Protein AF-A0A6C0J1T2-F1 (afdb_monomer)

Nearest PDB structures (foldseek):
  8s51-assembly1_M  TM=5.539E-01  e=4.031E+00  Homo sapiens
  2f6m-assembly2_D  TM=2.139E-01  e=5.775E+00  Saccharomyces cerevisiae

Secondary structure (DSSP, 8-state):
-------GGGS--SSSTT------------GGGT-------S--HHHHHHS-HHHHHHHHHHHHHHHHHHHSSS-S--HHHHHHHHHHGGGSTTGGGS-HHHHHHHHHTEETTEE-HHHHHHIIIIIHHHHT-TT--HHHHHHHHHHHHHH--

Organism: NCBI:txid1070528

Radius of gyration: 16.47 Å; Cα contacts (8 Å, |Δi|>4): 104; chains: 1; bounding box: 46×38×33 Å

InterPro domains:
  IPR043907 Protein of unknown function DUF5770 [PF19074] (24-150)

pLDDT: mean 75.26, std 20.35, range [35.78, 95.75]

Solvent-accessible surface area (backbone atoms only — not comparable to full-atom values): 9577 Å² total; per-residue (Å²): 140,82,86,78,76,76,68,68,79,76,61,75,84,78,82,68,83,88,70,75,65,87,73,78,78,72,81,77,73,73,69,83,80,69,74,88,66,92,69,91,56,101,64,52,74,67,56,67,68,72,44,53,56,59,58,46,39,46,52,48,41,54,52,52,50,56,50,50,36,68,74,38,99,54,72,82,69,56,71,65,56,52,50,50,55,54,55,57,44,74,79,40,84,71,48,54,77,51,62,55,65,36,50,52,47,4,52,59,19,41,53,95,72,34,84,30,70,67,46,43,48,44,43,63,72,50,52,35,61,75,68,69,52,85,85,65,50,73,69,45,32,52,54,31,23,52,53,42,35,66,70,69,109

Foldseek 3Di:
DDPPPPPPVVPCPDDPPPDPDPDPDDQDPPPPVPQPDPPPDPDDPVNLVVDDLLRNLLVVLVSVLVVLCVLDPHRLDDPVRSVVLSVVCVVDPPSSRDDSVLLVLLCQQDDPLAGHPVSLCCCVPPRCVSSVPPPQDSVSSPVSVVVSSVVVD

Structure (mmCIF, N/CA/C/O backbone):
data_AF-A0A6C0J1T2-F1
#
_entry.id   AF-A0A6C0J1T2-F1
#
loop_
_atom_site.group_PDB
_atom_site.id
_atom_site.type_symbol
_atom_site.label_atom_id
_atom_site.label_alt_id
_atom_site.label_comp_id
_atom_site.label_asym_id
_atom_site.label_entity_id
_atom_site.label_seq_id
_atom_site.pdbx_PDB_ins_code
_atom_site.Cartn_x
_atom_site.Cartn_y
_atom_site.Cartn_z
_atom_site.occupancy
_atom_site.B_iso_or_equiv
_atom_site.auth_seq_id
_atom_site.auth_comp_id
_atom_site.auth_asym_id
_atom_site.auth_atom_id
_atom_site.pdbx_PDB_model_num
ATOM 1 N N . MET A 1 1 ? -20.059 24.132 12.791 1.00 47.06 1 MET A N 1
ATOM 2 C CA . MET A 1 1 ? -20.742 22.832 12.873 1.00 47.06 1 MET A CA 1
ATOM 3 C C . MET A 1 1 ? -21.491 22.681 11.576 1.00 47.06 1 MET A C 1
ATOM 5 O O . MET A 1 1 ? -22.442 23.422 11.367 1.00 47.06 1 MET A O 1
ATOM 9 N N . ASP A 1 2 ? -20.967 21.837 10.701 1.00 44.00 2 ASP A N 1
ATOM 10 C CA . ASP A 1 2 ? -21.680 21.320 9.538 1.00 44.00 2 ASP A CA 1
ATOM 11 C C . ASP A 1 2 ? -21.195 19.875 9.380 1.00 44.00 2 ASP A C 1
ATOM 13 O O . ASP A 1 2 ? -20.273 19.574 8.623 1.00 44.00 2 ASP A O 1
ATOM 17 N N . ASP A 1 3 ? -21.705 19.024 10.274 1.00 49.16 3 ASP A N 1
ATOM 18 C CA . ASP A 1 3 ? -21.540 17.577 10.198 1.00 49.16 3 ASP A CA 1
ATOM 19 C C . ASP A 1 3 ? -22.458 17.103 9.074 1.00 49.16 3 ASP A C 1
ATOM 21 O O . ASP A 1 3 ? -23.642 16.830 9.268 1.00 49.16 3 ASP A O 1
ATOM 25 N N . SER A 1 4 ? -21.910 17.080 7.860 1.00 50.28 4 SER A N 1
ATOM 26 C CA . SER A 1 4 ? -22.501 16.310 6.776 1.00 50.28 4 SER A CA 1
ATOM 27 C C . SER A 1 4 ? -22.257 14.836 7.085 1.00 50.28 4 SER A C 1
ATOM 29 O O . SER A 1 4 ? -21.215 14.259 6.766 1.00 50.28 4 SER A O 1
ATOM 31 N N . ASP A 1 5 ? -23.229 14.246 7.775 1.00 47.81 5 ASP A N 1
ATOM 32 C CA . ASP A 1 5 ? -23.381 12.806 7.915 1.00 47.81 5 ASP A CA 1
ATOM 33 C C . ASP A 1 5 ? -23.562 12.211 6.514 1.00 47.81 5 ASP A C 1
ATOM 35 O O . ASP A 1 5 ? -24.653 12.165 5.952 1.00 47.81 5 ASP A O 1
ATOM 39 N N . ILE A 1 6 ? -22.444 11.817 5.905 1.00 52.91 6 ILE A N 1
ATOM 40 C CA . ILE A 1 6 ? -22.438 10.997 4.698 1.00 52.91 6 ILE A CA 1
ATOM 41 C C . ILE A 1 6 ? -23.002 9.633 5.109 1.00 52.91 6 ILE A C 1
ATOM 43 O O . ILE A 1 6 ? -22.305 8.826 5.737 1.00 52.91 6 ILE A O 1
ATOM 47 N N . ASP A 1 7 ? -24.277 9.415 4.783 1.00 44.03 7 ASP A N 1
ATOM 48 C CA . ASP A 1 7 ? -24.999 8.166 5.002 1.00 44.03 7 ASP A CA 1
ATOM 49 C C . ASP A 1 7 ? -24.268 7.017 4.298 1.00 44.03 7 ASP A C 1
ATOM 51 O O . ASP A 1 7 ? -24.218 6.890 3.076 1.00 44.03 7 ASP A O 1
ATOM 55 N N . PHE A 1 8 ? -23.649 6.171 5.115 1.00 43.66 8 PHE A N 1
ATOM 56 C CA . PHE A 1 8 ? -22.891 4.997 4.686 1.00 43.66 8 PHE A CA 1
ATOM 57 C C . PHE A 1 8 ? -23.796 3.881 4.142 1.00 43.66 8 PHE A C 1
ATOM 59 O O . PHE A 1 8 ? -23.307 2.970 3.480 1.00 43.66 8 PHE A O 1
ATOM 66 N N . ASP A 1 9 ? -25.100 3.974 4.401 1.00 46.19 9 ASP A N 1
ATOM 67 C CA . ASP A 1 9 ? -26.099 2.992 3.982 1.00 46.19 9 ASP A CA 1
ATOM 68 C C . ASP A 1 9 ? -26.480 3.114 2.495 1.00 46.19 9 ASP A C 1
ATOM 70 O O . ASP A 1 9 ? -27.069 2.186 1.946 1.00 46.19 9 ASP A O 1
ATOM 74 N N . ASP A 1 10 ? -26.079 4.194 1.812 1.00 46.34 10 ASP A N 1
ATOM 75 C CA . ASP A 1 10 ? -26.260 4.339 0.358 1.00 46.34 10 ASP A CA 1
ATOM 76 C C . ASP A 1 10 ? -25.186 3.604 -0.466 1.00 46.34 10 ASP A C 1
ATOM 78 O O . ASP A 1 10 ? -25.331 3.425 -1.679 1.00 46.34 10 ASP A O 1
ATOM 82 N N . TYR A 1 11 ? -24.117 3.112 0.172 1.00 48.19 11 TYR A N 1
ATOM 83 C CA . TYR A 1 11 ? -23.227 2.138 -0.457 1.00 48.19 11 TYR A CA 1
ATOM 84 C C . TYR A 1 11 ? -23.808 0.738 -0.249 1.00 48.19 11 TYR A C 1
ATOM 86 O O . TYR A 1 11 ? -23.432 0.034 0.688 1.00 48.19 11 TYR A O 1
ATOM 94 N N . ASP A 1 12 ? -24.716 0.322 -1.140 1.00 44.88 12 ASP A N 1
ATOM 95 C CA . ASP A 1 12 ? -25.232 -1.051 -1.194 1.00 44.88 12 ASP A CA 1
ATOM 96 C C . ASP A 1 12 ? -24.076 -2.043 -1.410 1.00 44.88 12 ASP A C 1
ATOM 98 O O . ASP A 1 12 ? -23.647 -2.353 -2.521 1.00 44.88 12 ASP A O 1
ATOM 102 N N . PHE A 1 13 ? -23.542 -2.531 -0.295 1.00 48.16 13 PHE A N 1
ATOM 103 C CA . PHE A 1 13 ? -22.444 -3.487 -0.235 1.00 48.16 13 PHE A CA 1
ATOM 104 C C . PHE A 1 13 ? -22.922 -4.927 -0.489 1.00 48.16 13 PHE A C 1
ATOM 106 O O . PHE A 1 13 ? -22.110 -5.855 -0.451 1.00 48.16 13 PHE A O 1
ATOM 113 N N . SER A 1 14 ? -24.232 -5.140 -0.686 1.00 43.25 14 SER A N 1
ATOM 114 C CA . SER A 1 14 ? -24.868 -6.450 -0.520 1.00 43.25 14 SER A CA 1
ATOM 115 C C . SER A 1 14 ? -25.379 -7.107 -1.803 1.00 43.25 14 SER A C 1
ATOM 117 O O . SER A 1 14 ? -25.603 -8.318 -1.788 1.00 43.25 14 SER A O 1
ATOM 119 N N . SER A 1 15 ? -25.526 -6.386 -2.918 1.00 39.41 15 SER A N 1
ATOM 120 C CA . SER A 1 15 ? -26.248 -6.935 -4.077 1.00 39.41 15 SER A CA 1
ATOM 121 C C . SER A 1 15 ? -25.399 -7.482 -5.234 1.00 39.41 15 SER A C 1
ATOM 123 O O . SER A 1 15 ? -25.951 -8.208 -6.059 1.00 39.41 15 SER A O 1
ATOM 125 N N . ASP A 1 16 ? -24.074 -7.269 -5.279 1.00 40.78 16 ASP A N 1
ATOM 126 C CA . ASP A 1 16 ? -23.285 -7.586 -6.495 1.00 40.78 16 ASP A CA 1
ATOM 127 C C . ASP A 1 16 ? -22.094 -8.555 -6.313 1.00 40.78 16 ASP A C 1
ATOM 129 O O . ASP A 1 16 ? -21.231 -8.702 -7.177 1.00 40.78 16 ASP A O 1
ATOM 133 N N . VAL A 1 17 ? -22.035 -9.289 -5.195 1.00 43.62 17 VAL A N 1
ATOM 134 C CA . VAL A 1 17 ? -20.914 -10.218 -4.910 1.00 43.62 17 VAL A CA 1
ATOM 135 C C . VAL A 1 17 ? -21.038 -11.557 -5.658 1.00 43.62 17 VAL A C 1
ATOM 137 O O . VAL A 1 17 ? -20.077 -12.311 -5.762 1.00 43.62 17 VAL A O 1
ATOM 140 N N . SER A 1 18 ? -22.203 -11.874 -6.230 1.00 38.91 18 SER A N 1
ATOM 141 C CA . SER A 1 18 ? -22.445 -13.190 -6.850 1.00 38.91 18 SER A CA 1
ATOM 142 C C . SER A 1 18 ? -22.196 -13.256 -8.364 1.00 38.91 18 SER A C 1
ATOM 144 O O . SER A 1 18 ? -22.481 -14.292 -8.965 1.00 38.91 18 SER A O 1
ATOM 146 N N . LYS A 1 19 ? -21.689 -12.191 -9.007 1.00 39.25 19 LYS A N 1
ATOM 147 C CA . LYS A 1 19 ? -21.513 -12.156 -10.476 1.00 39.25 19 LYS A CA 1
ATOM 148 C C . LYS A 1 19 ? -20.252 -11.465 -11.005 1.00 39.25 19 LYS A C 1
ATOM 150 O O . LYS A 1 19 ? -20.172 -11.216 -12.204 1.00 39.25 19 LYS A O 1
ATOM 155 N N . MET A 1 20 ? -19.233 -11.214 -10.186 1.00 38.59 20 MET A N 1
ATOM 156 C CA . MET A 1 20 ? -17.941 -10.772 -10.723 1.00 38.59 20 MET A CA 1
ATOM 157 C C . MET A 1 20 ? -17.133 -11.982 -11.209 1.00 38.59 20 MET A C 1
ATOM 159 O O . MET A 1 20 ? -16.216 -12.449 -10.540 1.00 38.59 20 MET A O 1
ATOM 163 N N . SER A 1 21 ? -17.493 -12.508 -12.384 1.00 41.16 21 SER A N 1
ATOM 164 C CA . SER A 1 21 ? -16.520 -13.208 -13.230 1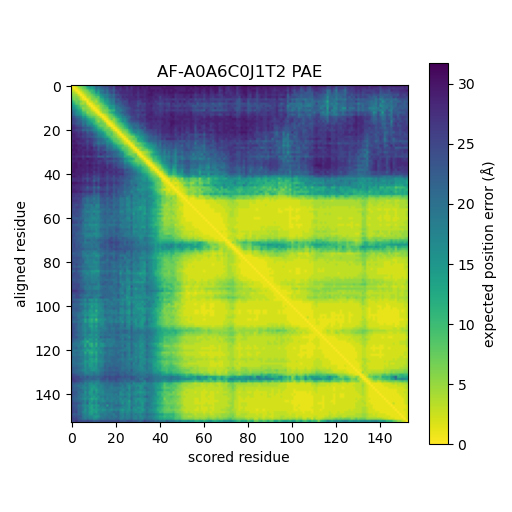.00 41.16 21 SER A CA 1
ATOM 165 C C . SER A 1 21 ? -15.327 -12.279 -13.435 1.00 41.16 21 SER A C 1
ATOM 167 O O . SER A 1 21 ? -15.566 -11.094 -13.674 1.00 41.16 21 SER A O 1
ATOM 169 N N . GLU A 1 22 ? -14.100 -12.800 -13.334 1.00 45.12 22 GLU A N 1
ATOM 170 C CA . GLU A 1 22 ? -12.840 -12.096 -13.617 1.00 45.12 22 GLU A CA 1
ATOM 171 C C . GLU A 1 22 ? -13.023 -11.088 -14.759 1.00 45.12 22 GLU A C 1
ATOM 173 O O . GLU A 1 22 ? -13.045 -11.449 -15.934 1.00 45.12 22 GLU A O 1
ATOM 178 N N . GLN A 1 23 ? -13.235 -9.815 -14.415 1.00 42.22 23 GLN A N 1
ATOM 179 C CA . GLN A 1 23 ? -13.250 -8.758 -15.411 1.00 42.22 23 GLN A CA 1
ATOM 180 C C . GLN A 1 23 ? -11.818 -8.652 -15.915 1.00 42.22 23 GLN A C 1
ATOM 182 O O . GLN A 1 23 ? -10.911 -8.311 -15.153 1.00 42.22 23 GLN A O 1
ATOM 187 N N . GLU A 1 24 ? -11.630 -9.000 -17.187 1.00 41.12 24 GLU A N 1
ATOM 188 C CA . GLU A 1 24 ? -10.394 -8.799 -17.932 1.00 41.12 24 GLU A CA 1
ATOM 189 C C . GLU A 1 24 ? -9.834 -7.411 -17.616 1.00 41.12 24 GLU A C 1
ATOM 191 O O . GLU A 1 24 ? -10.477 -6.386 -17.855 1.00 41.12 24 GLU A O 1
ATOM 196 N N . TYR A 1 25 ? -8.634 -7.394 -17.034 1.00 46.12 25 TYR A N 1
AT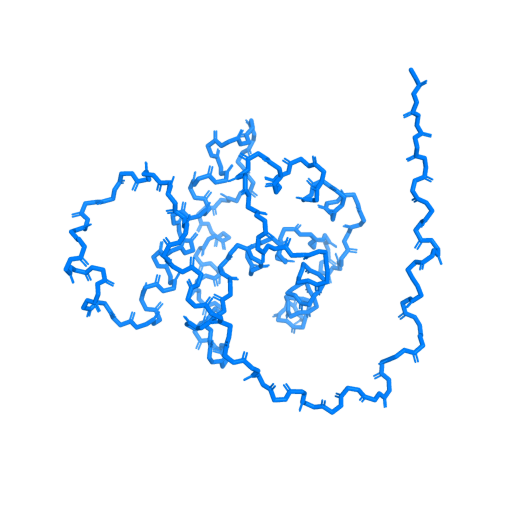OM 197 C CA . TYR A 1 25 ? -7.915 -6.176 -16.704 1.00 46.12 25 TYR A CA 1
ATOM 198 C C . TYR A 1 25 ? -7.722 -5.342 -17.974 1.00 46.12 25 TYR A C 1
ATOM 200 O O . TYR A 1 25 ? -6.834 -5.620 -18.782 1.00 46.12 25 TYR A O 1
ATOM 208 N N . MET A 1 26 ? -8.523 -4.289 -18.149 1.00 40.59 26 MET A N 1
ATOM 209 C CA . MET A 1 26 ? -8.166 -3.237 -19.092 1.00 40.59 26 MET A CA 1
ATOM 210 C C . MET A 1 26 ? -6.857 -2.617 -18.605 1.00 40.59 26 MET A C 1
ATOM 212 O O . MET A 1 26 ? -6.722 -2.292 -17.427 1.00 40.59 26 MET A O 1
ATOM 216 N N . ALA A 1 27 ? -5.875 -2.509 -19.500 1.00 45.75 27 ALA A N 1
ATOM 217 C CA . ALA A 1 27 ? -4.569 -1.950 -19.183 1.00 45.75 27 ALA A CA 1
ATOM 218 C C . ALA A 1 27 ? -4.737 -0.530 -18.618 1.00 45.75 27 ALA A C 1
ATOM 220 O O . ALA A 1 27 ? -5.062 0.403 -19.356 1.00 45.75 27 ALA A O 1
ATOM 221 N N . GLU A 1 28 ? -4.547 -0.381 -17.306 1.00 44.53 28 GLU A N 1
ATOM 222 C CA . GLU A 1 28 ? -4.573 0.914 -16.635 1.00 44.53 28 GLU A CA 1
ATOM 223 C C . GLU A 1 28 ? -3.476 1.790 -17.267 1.00 44.53 28 GLU A C 1
ATOM 225 O O . GLU A 1 28 ? -2.293 1.441 -17.293 1.00 44.53 28 GLU A O 1
ATOM 230 N N . VAL A 1 29 ? -3.899 2.899 -17.878 1.00 43.47 29 VAL A N 1
ATOM 231 C CA . VAL A 1 29 ? -3.036 3.866 -18.566 1.00 43.47 29 VAL A CA 1
ATOM 232 C C . VAL A 1 29 ? -1.909 4.290 -17.623 1.00 43.47 29 VAL A C 1
ATOM 234 O O . VAL A 1 29 ? -2.187 4.669 -16.491 1.00 43.47 29 VAL A O 1
ATOM 237 N N . ASN A 1 30 ? -0.657 4.231 -18.101 1.00 43.78 30 ASN A N 1
ATOM 238 C CA . ASN A 1 30 ? 0.588 4.541 -17.378 1.00 43.78 30 ASN A CA 1
ATOM 239 C C . ASN A 1 30 ? 0.438 5.643 -16.305 1.00 43.78 30 ASN A C 1
ATOM 241 O O . ASN A 1 30 ? 0.663 6.828 -16.557 1.00 43.78 30 ASN A O 1
ATOM 245 N N . VAL A 1 31 ? 0.149 5.223 -15.070 1.00 39.62 31 VAL A N 1
ATOM 246 C CA . VAL A 1 31 ? 0.071 6.075 -13.867 1.00 39.62 31 VAL A CA 1
ATOM 247 C C . VAL A 1 31 ? 1.425 6.752 -13.580 1.00 39.62 31 VAL A C 1
ATOM 249 O O . VAL A 1 31 ? 1.505 7.804 -12.950 1.00 39.62 31 VAL A O 1
ATOM 252 N N . PHE A 1 32 ? 2.507 6.197 -14.129 1.00 43.12 32 PHE A N 1
ATOM 253 C CA . PHE A 1 32 ? 3.887 6.617 -13.898 1.00 43.12 32 PHE A CA 1
ATOM 254 C C . PHE A 1 32 ? 4.304 7.936 -14.569 1.00 43.12 32 PHE A C 1
ATOM 256 O O . PHE A 1 32 ? 5.366 8.453 -14.230 1.00 43.12 32 PHE A O 1
ATOM 263 N N . GLU A 1 33 ? 3.516 8.492 -15.495 1.00 41.56 33 GLU A N 1
ATOM 264 C CA . GLU A 1 33 ? 3.858 9.767 -16.154 1.00 41.56 33 GLU A CA 1
ATOM 265 C C . GLU A 1 33 ? 3.269 11.009 -15.462 1.00 41.56 33 GLU A C 1
ATOM 267 O O . GLU A 1 33 ? 3.605 12.126 -15.851 1.00 41.56 33 GLU A O 1
ATOM 272 N N . ARG A 1 34 ? 2.423 10.854 -14.428 1.00 44.31 34 ARG A N 1
ATOM 273 C CA . ARG A 1 34 ? 1.688 11.985 -13.819 1.00 44.31 34 ARG A CA 1
ATOM 274 C C . ARG A 1 34 ? 2.077 12.353 -12.387 1.00 44.31 34 ARG A C 1
ATOM 276 O O . ARG A 1 34 ? 1.756 13.460 -11.965 1.00 44.31 34 ARG A O 1
ATOM 283 N N . ALA A 1 35 ? 2.805 11.505 -11.665 1.00 42.75 35 ALA A N 1
ATOM 284 C CA . ALA A 1 35 ? 3.268 11.825 -10.313 1.00 42.75 35 ALA A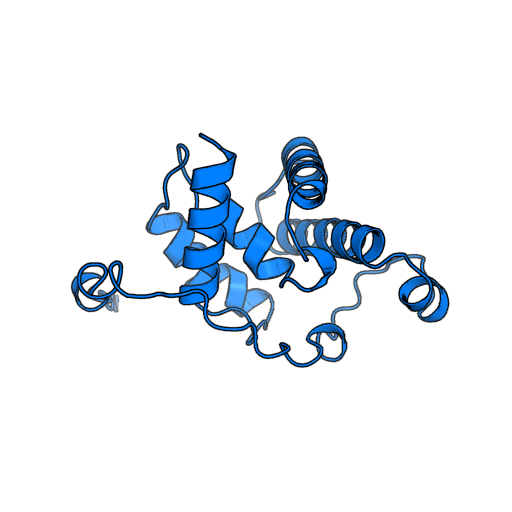 CA 1
ATOM 285 C C . ALA A 1 35 ? 4.507 12.741 -10.358 1.00 42.75 35 ALA A C 1
ATOM 287 O O . ALA A 1 35 ? 5.655 12.306 -10.244 1.00 42.75 35 ALA A O 1
ATOM 288 N N . GLY A 1 36 ? 4.269 14.038 -10.554 1.00 38.06 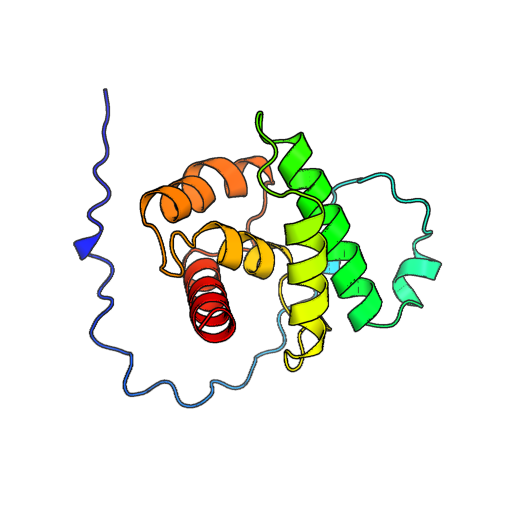36 GLY A N 1
ATOM 289 C CA . GLY A 1 36 ? 5.241 15.111 -10.357 1.00 38.06 36 GLY A CA 1
ATOM 290 C C . GLY A 1 36 ? 5.500 15.365 -8.872 1.00 38.06 36 GLY A C 1
ATOM 291 O O . GLY A 1 36 ? 5.181 16.432 -8.366 1.00 38.06 36 GLY A O 1
ATOM 292 N N . GLY A 1 37 ? 6.072 14.389 -8.169 1.00 35.78 37 GLY A N 1
ATOM 293 C CA . GLY A 1 37 ? 6.511 14.523 -6.781 1.00 35.78 37 GLY A CA 1
ATOM 294 C C . GLY A 1 37 ? 7.990 14.186 -6.683 1.00 35.78 37 GLY A C 1
ATOM 295 O O . GLY A 1 37 ? 8.364 13.015 -6.669 1.00 35.78 37 GLY A O 1
ATOM 296 N N . ALA A 1 38 ? 8.849 15.206 -6.655 1.00 41.69 38 ALA A N 1
ATOM 297 C CA . ALA A 1 38 ? 10.288 15.048 -6.480 1.00 41.69 38 ALA A CA 1
ATOM 298 C C . ALA A 1 38 ? 10.603 14.551 -5.057 1.00 41.69 38 ALA A C 1
ATOM 300 O O . ALA A 1 38 ? 10.950 15.327 -4.169 1.00 41.69 38 ALA A O 1
ATOM 301 N N . ILE A 1 39 ? 10.474 13.243 -4.836 1.00 46.06 39 ILE A N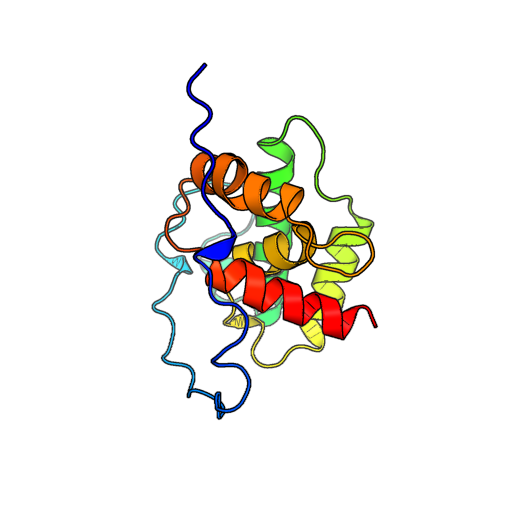 1
ATOM 302 C CA . ILE A 1 39 ? 11.117 12.563 -3.716 1.00 46.06 39 ILE A CA 1
ATOM 303 C C . ILE A 1 39 ? 12.541 12.261 -4.179 1.00 46.06 39 ILE A C 1
ATOM 305 O O . ILE A 1 39 ? 12.761 11.449 -5.086 1.00 46.06 39 ILE A O 1
ATOM 309 N N . ASP A 1 40 ? 13.486 13.009 -3.605 1.00 50.50 40 ASP A N 1
ATOM 310 C CA . ASP A 1 40 ? 14.909 12.938 -3.915 1.00 50.50 40 ASP A CA 1
ATOM 311 C C . ASP A 1 40 ? 15.392 11.499 -3.764 1.00 50.50 40 ASP A C 1
ATOM 313 O O . ASP A 1 40 ? 15.407 10.904 -2.685 1.00 50.50 40 ASP A O 1
ATOM 317 N N . THR A 1 41 ? 15.701 10.906 -4.903 1.00 50.66 41 THR A N 1
ATOM 318 C CA . THR A 1 41 ? 16.061 9.513 -5.012 1.00 50.66 41 THR A CA 1
ATOM 319 C C . THR A 1 41 ? 17.225 9.438 -5.975 1.00 50.66 41 THR A C 1
ATOM 321 O O . THR A 1 41 ? 17.103 9.824 -7.132 1.00 50.66 41 THR A O 1
ATOM 324 N N . LYS A 1 42 ? 18.362 8.934 -5.491 1.00 61.56 42 LYS A N 1
ATOM 325 C CA . LYS A 1 42 ? 19.670 8.907 -6.173 1.00 61.56 42 LYS A CA 1
ATOM 326 C C . LYS A 1 42 ? 19.717 8.143 -7.512 1.00 61.56 42 LYS A C 1
ATOM 328 O O . LYS A 1 42 ? 20.804 7.947 -8.037 1.00 61.56 42 LYS A O 1
ATOM 333 N N . LEU A 1 43 ? 18.577 7.701 -8.045 1.00 65.00 43 LEU A N 1
ATOM 334 C CA . LEU A 1 43 ? 18.472 6.998 -9.317 1.00 65.00 43 LEU A CA 1
ATOM 335 C C . LEU A 1 43 ? 18.059 7.966 -10.424 1.00 65.00 43 LEU A C 1
ATOM 337 O O . LEU A 1 43 ? 17.010 8.615 -10.371 1.00 65.00 43 LEU A O 1
ATOM 341 N N . THR A 1 44 ? 18.873 8.007 -11.466 1.00 75.25 44 THR A N 1
ATOM 342 C CA . THR A 1 44 ? 18.584 8.680 -12.724 1.00 75.25 44 THR A CA 1
ATOM 343 C C . THR A 1 44 ? 17.346 8.080 -13.395 1.00 75.25 44 THR A C 1
ATOM 345 O O . THR A 1 44 ? 16.964 6.927 -13.181 1.00 75.25 44 THR A O 1
ATOM 348 N N . ARG A 1 45 ? 16.711 8.859 -14.278 1.00 66.69 45 ARG A N 1
ATOM 349 C CA . ARG A 1 45 ? 15.572 8.387 -15.083 1.00 66.69 45 ARG A CA 1
ATOM 350 C C . ARG A 1 45 ? 15.907 7.116 -15.878 1.00 66.69 45 ARG A C 1
ATOM 352 O O . ARG A 1 45 ? 15.034 6.270 -16.033 1.00 66.69 45 ARG A O 1
ATOM 359 N N . GLY A 1 46 ? 17.150 6.977 -16.348 1.00 68.25 46 GLY A N 1
ATOM 360 C CA . GLY A 1 46 ? 17.620 5.790 -17.070 1.00 68.25 46 GLY A CA 1
ATOM 361 C C . GLY A 1 46 ? 17.657 4.540 -16.190 1.00 68.25 46 GLY A C 1
ATOM 362 O O . GLY A 1 46 ? 17.142 3.500 -16.587 1.00 68.25 46 GLY A O 1
ATOM 363 N N . GLU A 1 47 ? 18.162 4.660 -14.962 1.00 70.88 47 GLU A N 1
ATOM 364 C CA . GLU A 1 47 ? 18.184 3.554 -13.994 1.00 70.88 47 GLU A CA 1
ATOM 365 C C . GLU A 1 47 ? 16.766 3.121 -13.598 1.00 70.88 47 GLU A C 1
ATOM 367 O O . GLU A 1 47 ? 16.491 1.931 -13.480 1.00 70.88 47 GLU A O 1
ATOM 372 N N . LYS A 1 48 ? 15.821 4.068 -13.496 1.00 65.94 48 L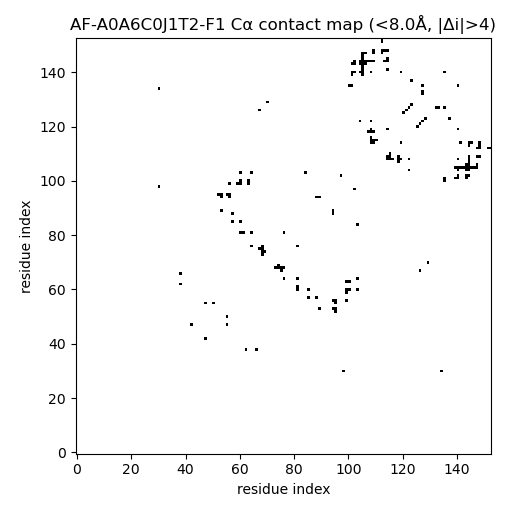YS A N 1
ATOM 373 C CA . LYS A 1 48 ? 14.405 3.760 -13.226 1.00 65.94 48 LYS A CA 1
ATOM 374 C C . LYS A 1 48 ? 13.704 2.989 -14.346 1.00 65.94 48 LYS A C 1
ATOM 376 O O . LYS A 1 48 ? 12.737 2.282 -14.071 1.00 65.94 48 LYS A O 1
ATOM 381 N N . ILE A 1 49 ? 14.151 3.151 -15.590 1.00 72.12 49 ILE A N 1
ATOM 382 C CA . ILE A 1 49 ? 13.606 2.437 -16.755 1.00 72.12 49 ILE A CA 1
ATOM 383 C C . ILE A 1 49 ? 14.221 1.040 -16.872 1.00 72.12 49 ILE A C 1
ATOM 385 O O . ILE A 1 49 ? 13.536 0.116 -17.292 1.00 72.12 49 ILE A O 1
ATOM 389 N N . ALA A 1 50 ? 15.492 0.892 -16.493 1.00 78.94 50 ALA A N 1
ATOM 390 C CA . ALA A 1 50 ? 16.219 -0.372 -16.570 1.00 78.94 50 ALA A CA 1
ATOM 391 C C . ALA A 1 50 ? 15.915 -1.343 -15.414 1.00 78.94 50 ALA A C 1
ATOM 393 O O . ALA A 1 50 ? 16.309 -2.504 -15.494 1.00 78.94 50 ALA A O 1
ATOM 394 N N . MET A 1 51 ? 15.250 -0.881 -14.348 1.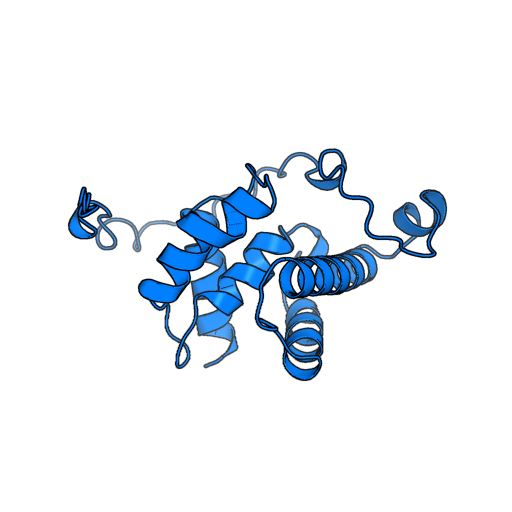00 82.25 51 MET A N 1
ATOM 395 C CA . MET A 1 51 ? 14.860 -1.733 -13.224 1.00 82.25 51 MET A CA 1
ATOM 396 C C . MET A 1 51 ? 13.869 -2.817 -13.644 1.00 82.25 51 MET A C 1
ATOM 398 O O . MET A 1 51 ? 12.940 -2.569 -14.419 1.00 82.25 51 MET A O 1
ATOM 402 N N . ASP A 1 52 ? 14.034 -3.993 -13.044 1.00 88.06 52 ASP A N 1
ATOM 403 C CA . ASP A 1 52 ? 13.029 -5.044 -13.101 1.00 88.06 52 ASP A CA 1
ATOM 404 C C . ASP A 1 52 ? 11.669 -4.499 -12.603 1.00 88.06 52 ASP A C 1
ATOM 406 O O . ASP A 1 52 ? 11.635 -3.745 -11.621 1.00 88.06 52 ASP A O 1
ATOM 410 N N . PRO A 1 53 ? 10.539 -4.824 -13.259 1.00 86.94 53 PRO A N 1
ATOM 411 C CA . PRO A 1 53 ? 9.231 -4.296 -12.878 1.00 86.94 53 PRO A CA 1
ATOM 412 C C . PRO A 1 53 ? 8.860 -4.517 -11.405 1.00 86.94 53 PRO A C 1
ATOM 414 O O . PRO A 1 53 ? 8.293 -3.619 -10.773 1.00 86.94 53 PRO A O 1
ATOM 417 N N . LEU A 1 54 ? 9.208 -5.672 -10.830 1.00 87.00 54 LEU A N 1
ATOM 418 C CA . LEU A 1 54 ? 8.938 -5.973 -9.425 1.00 87.00 54 LEU A CA 1
ATOM 419 C C . LEU A 1 54 ? 9.844 -5.147 -8.506 1.00 87.00 54 LEU A C 1
ATOM 421 O O . LEU A 1 54 ? 9.391 -4.612 -7.492 1.00 87.00 54 LEU A O 1
ATOM 425 N N . GLU A 1 55 ? 11.115 -4.984 -8.868 1.00 88.31 55 GLU A N 1
ATOM 426 C CA . GLU A 1 55 ? 12.043 -4.116 -8.138 1.00 88.31 55 GLU A CA 1
ATOM 427 C C . GLU A 1 55 ? 11.576 -2.655 -8.159 1.00 88.31 55 GLU A C 1
ATOM 429 O O . GLU A 1 55 ? 11.538 -1.992 -7.117 1.00 88.31 55 GLU A O 1
ATOM 434 N N . LYS A 1 56 ? 11.103 -2.185 -9.316 1.00 86.25 56 LYS A N 1
ATOM 435 C CA . LYS A 1 56 ? 10.493 -0.865 -9.484 1.00 86.25 56 LYS A CA 1
ATOM 436 C C . LYS A 1 56 ? 9.256 -0.697 -8.601 1.00 86.25 56 LYS A C 1
ATOM 438 O O . LYS A 1 56 ? 9.103 0.354 -7.978 1.00 86.25 56 LYS A O 1
ATOM 443 N N . PHE A 1 57 ? 8.397 -1.713 -8.500 1.00 90.31 57 PHE A N 1
ATOM 444 C CA . PHE A 1 57 ? 7.254 -1.690 -7.585 1.00 90.31 57 PHE A CA 1
ATOM 445 C C . PHE A 1 57 ? 7.702 -1.550 -6.126 1.00 90.31 57 PHE A C 1
ATOM 447 O O . PHE A 1 57 ? 7.238 -0.647 -5.433 1.00 90.31 57 PHE A O 1
ATOM 454 N N . ARG A 1 58 ? 8.650 -2.377 -5.661 1.00 90.75 58 ARG A N 1
ATOM 455 C CA . ARG A 1 58 ? 9.169 -2.324 -4.276 1.00 90.75 58 ARG A CA 1
ATOM 456 C C . ARG A 1 58 ? 9.815 -0.978 -3.963 1.00 90.75 58 ARG A C 1
ATOM 458 O O . ARG A 1 58 ? 9.633 -0.433 -2.875 1.00 90.75 58 ARG A O 1
ATOM 465 N N . TYR A 1 59 ? 10.555 -0.433 -4.920 1.00 88.31 59 TYR A N 1
ATOM 466 C CA . TYR A 1 59 ? 11.152 0.888 -4.818 1.00 88.31 59 TYR A CA 1
ATOM 467 C C . TYR A 1 59 ? 10.090 1.988 -4.691 1.00 88.31 59 TYR A C 1
ATOM 469 O O . TYR A 1 59 ? 10.175 2.825 -3.791 1.00 88.31 59 TYR A O 1
ATOM 477 N N . ASN A 1 60 ? 9.063 1.962 -5.544 1.00 89.31 60 ASN A N 1
ATOM 478 C CA . ASN A 1 60 ? 7.953 2.907 -5.470 1.00 89.31 60 ASN A CA 1
ATOM 479 C C . ASN A 1 60 ? 7.195 2.772 -4.148 1.00 89.31 60 ASN A C 1
ATOM 481 O O . ASN A 1 60 ? 6.930 3.785 -3.517 1.00 89.31 60 ASN A O 1
ATOM 485 N N . LEU A 1 61 ? 6.938 1.548 -3.680 1.00 91.81 61 LEU A N 1
ATOM 486 C CA . LEU A 1 61 ? 6.299 1.282 -2.390 1.00 91.81 61 LEU A CA 1
ATOM 487 C C . LEU A 1 61 ? 7.043 1.966 -1.250 1.00 91.81 61 LEU A C 1
ATOM 489 O O . LEU A 1 61 ? 6.440 2.718 -0.487 1.00 91.81 61 LEU A O 1
ATOM 493 N N . LYS A 1 62 ? 8.362 1.769 -1.166 1.00 89.44 62 LYS A N 1
ATOM 494 C CA . LYS A 1 62 ? 9.184 2.419 -0.139 1.00 89.44 62 LYS A CA 1
ATOM 495 C C . LYS A 1 62 ? 9.081 3.940 -0.223 1.00 89.44 62 LYS A C 1
ATOM 497 O O . LYS A 1 62 ? 8.809 4.580 0.787 1.00 89.44 62 LYS A O 1
ATOM 502 N N . ASN A 1 63 ? 9.244 4.518 -1.413 1.00 87.31 63 ASN A N 1
ATOM 503 C CA . ASN A 1 63 ? 9.185 5.972 -1.592 1.00 87.31 63 ASN A CA 1
ATOM 504 C C . ASN A 1 63 ? 7.810 6.556 -1.260 1.00 87.31 63 ASN A C 1
ATOM 506 O O . ASN A 1 63 ? 7.743 7.594 -0.606 1.00 87.31 63 ASN A O 1
ATOM 510 N N . THR A 1 64 ? 6.727 5.888 -1.661 1.00 89.00 64 THR A N 1
ATOM 511 C CA . THR A 1 64 ? 5.360 6.303 -1.333 1.00 89.00 64 THR A CA 1
ATOM 512 C C . THR A 1 64 ? 5.139 6.269 0.175 1.00 89.00 64 THR A C 1
ATOM 514 O O . THR A 1 64 ? 4.633 7.241 0.726 1.00 89.00 64 THR A O 1
ATOM 517 N N . VAL A 1 65 ? 5.592 5.221 0.873 1.00 89.06 65 VAL A N 1
ATOM 518 C CA . VAL A 1 65 ? 5.497 5.171 2.339 1.00 89.06 65 VAL A CA 1
ATOM 519 C C . VAL A 1 65 ? 6.343 6.258 3.009 1.00 89.06 65 VAL A C 1
ATOM 521 O O . VAL A 1 65 ? 5.875 6.899 3.949 1.00 89.06 65 VAL A O 1
ATOM 524 N N . TYR A 1 66 ? 7.568 6.512 2.540 1.00 85.81 66 TYR A N 1
ATOM 525 C CA . TYR A 1 66 ? 8.380 7.616 3.064 1.00 85.81 66 TYR A CA 1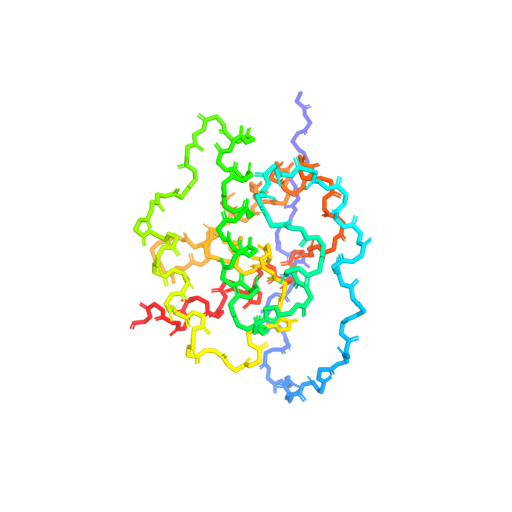
ATOM 526 C C . TYR A 1 66 ? 7.703 8.976 2.850 1.00 85.81 66 TYR A C 1
ATOM 528 O O . TYR A 1 66 ? 7.740 9.812 3.750 1.00 85.81 66 TYR A O 1
ATOM 536 N N . GLY A 1 67 ? 7.063 9.185 1.696 1.00 84.00 67 GLY A N 1
ATOM 537 C CA . GLY A 1 67 ? 6.263 10.377 1.412 1.00 84.00 67 GLY A CA 1
ATOM 538 C C . GLY A 1 67 ? 5.082 10.522 2.372 1.00 84.00 67 GLY A C 1
ATOM 539 O O . GLY A 1 67 ? 4.953 11.555 3.022 1.00 84.00 67 GLY A O 1
ATOM 540 N N . LEU A 1 68 ? 4.289 9.462 2.535 1.00 84.94 68 LEU A N 1
ATOM 541 C CA . LEU A 1 68 ? 3.155 9.407 3.464 1.00 84.94 68 LEU A CA 1
ATOM 542 C C . LEU A 1 68 ? 3.569 9.732 4.906 1.00 84.94 68 LEU A C 1
ATOM 544 O O . LEU A 1 68 ? 2.973 10.592 5.547 1.00 84.94 68 LEU A O 1
ATOM 548 N N . ASN A 1 69 ? 4.643 9.107 5.394 1.00 85.69 69 ASN A N 1
ATOM 549 C CA . ASN A 1 69 ? 5.173 9.339 6.740 1.00 85.69 69 ASN A CA 1
ATOM 550 C C . ASN A 1 69 ? 5.717 10.761 6.958 1.00 85.69 69 ASN A C 1
ATOM 552 O O . ASN A 1 69 ? 5.914 11.154 8.102 1.00 85.69 69 ASN A O 1
ATOM 556 N N . LYS A 1 70 ? 6.036 11.502 5.889 1.00 82.25 70 LYS A N 1
ATOM 557 C CA . LYS A 1 70 ? 6.505 12.891 5.979 1.00 82.25 70 LYS A CA 1
ATOM 558 C C . LYS A 1 70 ? 5.345 13.882 6.049 1.00 82.25 70 LYS A C 1
ATOM 560 O O . LYS A 1 70 ? 5.497 14.945 6.641 1.00 82.25 70 LYS A O 1
ATOM 565 N N . ILE A 1 71 ? 4.245 13.560 5.377 1.00 78.31 71 ILE A N 1
ATOM 566 C CA . ILE A 1 71 ? 3.049 14.402 5.319 1.00 78.31 71 ILE A CA 1
ATOM 567 C C . ILE A 1 71 ? 2.284 14.305 6.639 1.00 78.31 71 ILE A C 1
ATOM 569 O O . ILE A 1 71 ? 1.830 15.309 7.173 1.00 78.31 71 ILE A O 1
ATOM 573 N N . GLN A 1 72 ? 2.201 13.099 7.189 1.00 73.00 72 GLN A N 1
ATOM 574 C CA . GLN A 1 72 ? 1.454 12.832 8.404 1.00 73.00 72 GLN A CA 1
ATOM 575 C C . GLN A 1 72 ? 2.284 13.176 9.643 1.00 73.00 72 GLN A C 1
ATOM 577 O O . GLN A 1 72 ? 3.460 12.824 9.741 1.00 73.00 72 GLN A O 1
ATOM 582 N N . GLU A 1 73 ? 1.659 13.842 10.619 1.00 66.56 73 GLU A N 1
ATOM 583 C CA . GLU A 1 73 ? 2.308 14.228 11.883 1.00 66.56 73 GLU A CA 1
ATOM 584 C C . GLU A 1 73 ? 2.801 12.999 12.667 1.00 66.56 73 GLU A C 1
ATOM 586 O O . GLU A 1 73 ? 3.719 13.078 13.490 1.00 66.56 73 GLU A O 1
ATOM 591 N N . HIS A 1 74 ? 2.212 11.832 12.396 1.00 65.62 74 HIS A N 1
ATOM 592 C CA . HIS A 1 74 ? 2.610 10.550 12.955 1.00 65.62 74 HIS A CA 1
ATOM 593 C C . HIS A 1 74 ? 3.005 9.574 11.853 1.00 65.62 74 HIS A C 1
ATOM 595 O O . HIS A 1 74 ? 2.392 9.496 10.790 1.00 65.62 74 HIS A O 1
ATOM 601 N N . ARG A 1 75 ? 4.038 8.781 12.143 1.00 76.38 75 ARG A N 1
ATOM 602 C CA . ARG A 1 75 ? 4.517 7.738 11.241 1.00 76.38 75 ARG A CA 1
ATOM 603 C C . ARG A 1 75 ? 3.430 6.668 11.083 1.00 76.38 75 ARG A C 1
ATOM 605 O O . ARG A 1 75 ? 3.248 5.856 11.986 1.00 76.38 75 ARG A O 1
ATOM 612 N N . LEU A 1 76 ? 2.747 6.659 9.937 1.00 81.00 76 LEU A N 1
ATOM 613 C CA . LEU A 1 76 ? 1.705 5.682 9.601 1.00 81.00 76 LEU A CA 1
ATOM 614 C C . LEU A 1 76 ? 2.254 4.252 9.532 1.00 81.00 76 LEU A C 1
ATOM 616 O O . LEU A 1 76 ? 1.589 3.307 9.952 1.00 81.00 76 LEU A O 1
ATOM 620 N N . PHE A 1 77 ? 3.474 4.095 9.010 1.00 88.12 77 PHE A N 1
ATOM 621 C CA . PHE A 1 77 ? 4.090 2.786 8.795 1.00 88.12 77 PHE A CA 1
ATOM 622 C C . PHE A 1 77 ? 5.536 2.750 9.272 1.00 88.12 77 PHE A C 1
ATOM 624 O O . PHE A 1 77 ? 6.376 3.560 8.851 1.00 88.12 77 PHE A O 1
ATOM 631 N N . ASP A 1 78 ? 5.853 1.771 10.112 1.00 88.75 78 ASP A N 1
ATOM 632 C CA . ASP A 1 78 ? 7.226 1.463 10.491 1.00 88.75 78 ASP A CA 1
ATOM 633 C C . ASP A 1 78 ? 7.965 0.645 9.411 1.00 88.75 78 ASP A C 1
ATOM 635 O O . ASP A 1 78 ? 7.405 0.243 8.393 1.00 88.75 78 ASP A O 1
ATOM 639 N N . GLU A 1 79 ? 9.267 0.433 9.613 1.00 88.06 79 GLU A N 1
ATOM 640 C CA . GLU A 1 79 ? 10.110 -0.302 8.660 1.00 88.06 79 GLU A CA 1
ATOM 641 C C . GLU A 1 79 ? 9.728 -1.788 8.553 1.00 88.06 79 GLU A C 1
ATOM 643 O O . GLU A 1 79 ? 9.903 -2.399 7.496 1.00 88.06 79 GLU A O 1
ATOM 648 N N . GLN A 1 80 ? 9.187 -2.371 9.628 1.00 90.12 80 GLN A N 1
ATOM 649 C CA . GLN A 1 80 ? 8.771 -3.773 9.643 1.00 90.12 80 GLN A CA 1
ATOM 650 C C . GLN A 1 80 ? 7.549 -3.961 8.745 1.00 90.12 80 GLN A C 1
ATOM 652 O O . GLN A 1 80 ? 7.544 -4.856 7.904 1.00 90.12 80 GLN A O 1
ATOM 657 N N . ILE A 1 81 ? 6.565 -3.065 8.845 1.00 90.12 81 ILE A N 1
ATOM 658 C CA . ILE A 1 81 ? 5.371 -3.065 7.998 1.00 90.12 81 ILE A CA 1
ATOM 659 C C . ILE A 1 81 ? 5.747 -2.818 6.532 1.00 90.12 81 ILE A C 1
ATOM 661 O O . ILE A 1 81 ? 5.243 -3.507 5.651 1.00 90.12 81 ILE A O 1
ATOM 665 N N . ILE A 1 82 ? 6.672 -1.895 6.245 1.00 91.19 82 ILE A N 1
ATOM 666 C CA . ILE A 1 82 ? 7.158 -1.654 4.871 1.00 91.19 82 ILE A CA 1
ATOM 667 C C . ILE A 1 82 ? 7.797 -2.912 4.280 1.00 91.19 82 ILE A C 1
ATOM 669 O O . ILE A 1 82 ? 7.512 -3.279 3.138 1.00 91.19 82 ILE A O 1
ATOM 673 N N . THR A 1 83 ? 8.659 -3.571 5.056 1.00 91.31 83 THR A N 1
ATOM 674 C CA . THR A 1 83 ? 9.341 -4.800 4.634 1.00 91.31 83 THR A CA 1
ATOM 675 C C . THR A 1 83 ? 8.331 -5.911 4.385 1.00 91.31 83 THR A C 1
ATOM 677 O O . THR A 1 83 ? 8.339 -6.501 3.306 1.00 91.31 83 THR A O 1
ATOM 680 N N . TYR A 1 84 ? 7.396 -6.104 5.315 1.00 92.88 84 TYR A N 1
ATOM 681 C CA . TYR A 1 84 ? 6.301 -7.056 5.181 1.00 92.88 84 TYR A CA 1
ATOM 682 C C . TYR A 1 84 ? 5.479 -6.801 3.911 1.00 92.88 84 TYR A C 1
ATOM 684 O O . TYR A 1 84 ? 5.282 -7.708 3.103 1.00 92.88 84 TYR A O 1
ATOM 692 N N . MET A 1 85 ? 5.078 -5.550 3.658 1.00 93.56 85 MET A N 1
ATOM 693 C CA . MET A 1 85 ? 4.322 -5.205 2.454 1.00 93.56 85 MET A CA 1
ATOM 694 C C . MET A 1 85 ? 5.082 -5.530 1.163 1.00 93.56 85 MET A C 1
ATOM 696 O O . MET A 1 85 ? 4.485 -6.000 0.191 1.00 93.56 85 MET A O 1
ATOM 700 N N . ALA A 1 86 ? 6.396 -5.300 1.151 1.00 91.56 86 ALA A N 1
ATOM 701 C CA . ALA A 1 86 ? 7.258 -5.571 0.006 1.00 91.56 86 ALA A CA 1
ATOM 702 C C . ALA A 1 86 ? 7.581 -7.063 -0.189 1.00 91.56 86 ALA A C 1
ATOM 704 O O . ALA A 1 86 ? 7.936 -7.449 -1.302 1.00 91.56 86 ALA A O 1
ATOM 705 N N . GLU A 1 87 ? 7.521 -7.879 0.862 1.00 91.81 87 GLU A N 1
ATOM 706 C CA . GLU A 1 87 ? 7.661 -9.339 0.793 1.00 91.81 87 GLU A CA 1
ATOM 707 C C . GLU A 1 87 ? 6.372 -9.989 0.293 1.00 91.81 87 GLU A C 1
ATOM 709 O O . GLU A 1 87 ? 6.415 -10.821 -0.611 1.00 91.81 87 GLU A O 1
ATOM 714 N N . MET A 1 88 ? 5.221 -9.541 0.797 1.00 91.81 88 MET A N 1
ATOM 715 C CA . MET A 1 88 ? 3.913 -10.036 0.362 1.00 91.81 88 MET A CA 1
ATOM 716 C C . MET A 1 88 ? 3.644 -9.751 -1.116 1.00 91.81 88 MET A C 1
ATOM 718 O O . MET A 1 88 ? 3.079 -10.597 -1.804 1.00 91.81 88 MET A O 1
ATOM 722 N N . ALA A 1 89 ? 4.132 -8.615 -1.623 1.00 89.69 89 ALA A N 1
ATOM 723 C CA . ALA A 1 89 ? 4.028 -8.246 -3.031 1.00 89.69 89 ALA A CA 1
ATOM 724 C C . ALA A 1 89 ? 4.583 -9.327 -3.978 1.00 89.69 89 ALA A C 1
ATOM 726 O O . ALA A 1 89 ? 4.009 -9.553 -5.035 1.00 89.69 89 ALA A O 1
ATOM 727 N N . ILE A 1 90 ? 5.652 -10.035 -3.595 1.00 87.56 90 ILE A N 1
ATOM 728 C CA . ILE A 1 90 ? 6.314 -11.049 -4.440 1.00 87.56 90 ILE A CA 1
ATOM 729 C C . ILE A 1 90 ? 5.369 -12.214 -4.776 1.00 87.56 90 ILE A C 1
ATOM 731 O O . ILE A 1 90 ? 5.494 -12.830 -5.830 1.00 87.56 90 ILE A O 1
ATOM 735 N N . ASN A 1 91 ? 4.410 -12.496 -3.894 1.00 88.12 91 ASN A N 1
ATOM 736 C CA . ASN A 1 91 ? 3.466 -13.601 -4.049 1.00 88.12 91 ASN A CA 1
ATOM 737 C C . ASN A 1 91 ? 2.195 -13.201 -4.813 1.00 88.12 91 ASN A C 1
ATOM 739 O O . ASN A 1 91 ? 1.303 -14.030 -4.987 1.00 88.12 91 ASN A O 1
ATOM 743 N N . LEU A 1 92 ? 2.083 -11.939 -5.233 1.00 88.69 92 LEU A N 1
ATOM 744 C CA . LEU A 1 92 ? 0.906 -11.410 -5.907 1.00 88.69 92 LEU A CA 1
ATOM 745 C C . LEU A 1 92 ? 1.109 -11.375 -7.416 1.00 88.69 92 LEU A C 1
ATOM 747 O O . LEU A 1 92 ? 2.085 -10.826 -7.927 1.00 88.69 92 LEU A O 1
ATOM 751 N N . GLU A 1 93 ? 0.142 -11.928 -8.139 1.00 88.25 93 GLU A N 1
ATOM 752 C CA . GLU A 1 93 ? 0.198 -11.967 -9.591 1.00 88.25 93 GLU A CA 1
ATOM 753 C C . GLU A 1 93 ? 0.073 -10.560 -10.193 1.00 88.25 93 GLU A C 1
ATOM 755 O O . GLU A 1 93 ? -0.832 -9.787 -9.853 1.00 88.25 93 GLU A O 1
ATOM 760 N N . ASN A 1 94 ? 0.971 -10.241 -11.126 1.00 87.38 94 ASN A N 1
ATOM 761 C CA . ASN A 1 94 ? 1.014 -8.965 -11.839 1.00 87.38 94 ASN A CA 1
ATOM 762 C C . ASN A 1 94 ? 1.093 -7.738 -10.902 1.00 87.38 94 ASN A C 1
ATOM 764 O O . ASN A 1 94 ? 0.570 -6.667 -11.239 1.00 87.38 94 ASN A O 1
ATOM 768 N N . ILE A 1 95 ? 1.693 -7.882 -9.709 1.00 88.88 95 ILE A N 1
ATOM 769 C CA . ILE A 1 95 ? 1.822 -6.802 -8.717 1.00 88.88 95 ILE A CA 1
ATOM 770 C C . ILE A 1 95 ? 2.549 -5.581 -9.283 1.00 88.88 95 ILE A C 1
ATOM 772 O O . ILE A 1 95 ? 2.221 -4.446 -8.953 1.00 88.88 95 ILE A O 1
ATOM 776 N N . GLU A 1 96 ? 3.484 -5.795 -10.207 1.00 86.25 96 GLU A N 1
ATOM 777 C CA . GLU A 1 96 ? 4.283 -4.759 -10.852 1.00 86.25 96 GLU A CA 1
ATOM 778 C C . GLU A 1 96 ? 3.446 -3.772 -11.676 1.00 86.25 96 GLU A C 1
ATOM 780 O O . GLU A 1 96 ? 3.901 -2.667 -11.976 1.00 86.25 96 GLU A O 1
ATOM 785 N N . ARG A 1 97 ? 2.215 -4.163 -12.030 1.00 86.31 97 ARG A N 1
ATOM 786 C CA . ARG A 1 97 ? 1.255 -3.348 -12.786 1.00 86.31 97 ARG A CA 1
ATOM 787 C C . ARG A 1 97 ? 0.207 -2.683 -11.899 1.00 86.31 97 ARG A C 1
ATOM 789 O O . ARG A 1 97 ? -0.646 -1.971 -12.414 1.00 86.31 97 ARG A O 1
ATOM 796 N N . LYS A 1 98 ? 0.223 -2.945 -10.591 1.00 87.12 98 LYS A N 1
ATOM 797 C CA . LYS A 1 98 ? -0.777 -2.448 -9.640 1.00 87.12 98 LYS A CA 1
ATOM 798 C C . LYS A 1 98 ? -0.428 -1.048 -9.140 1.00 87.12 98 LYS A C 1
ATOM 800 O O . LYS A 1 98 ? 0.736 -0.649 -9.086 1.00 87.12 98 LYS A O 1
ATOM 805 N N . ASN A 1 99 ? -1.454 -0.314 -8.714 1.00 90.31 99 ASN A N 1
ATOM 806 C CA . ASN A 1 99 ? -1.283 0.986 -8.080 1.00 90.31 99 ASN A CA 1
ATOM 807 C C . ASN A 1 99 ? -0.696 0.816 -6.667 1.00 90.31 99 ASN A C 1
ATOM 809 O O . ASN A 1 99 ? -1.331 0.269 -5.764 1.00 90.31 99 ASN A O 1
ATOM 813 N N . VAL A 1 100 ? 0.529 1.310 -6.484 1.00 92.75 100 VAL A N 1
ATOM 814 C CA . VAL A 1 100 ? 1.283 1.236 -5.224 1.00 92.75 100 VAL A CA 1
ATOM 815 C C . VAL A 1 100 ? 0.566 1.952 -4.078 1.00 92.75 100 VAL A C 1
ATOM 817 O O . VAL A 1 100 ? 0.538 1.440 -2.960 1.00 92.75 100 VAL A O 1
ATOM 820 N N . LEU A 1 101 ? -0.024 3.121 -4.337 1.00 92.44 101 LEU A N 1
ATOM 821 C CA . LEU A 1 101 ? -0.715 3.892 -3.309 1.00 92.44 101 LEU A CA 1
ATOM 822 C C . LEU A 1 101 ? -1.978 3.163 -2.847 1.00 92.44 101 LEU A C 1
ATOM 824 O O . LEU A 1 101 ? -2.184 3.019 -1.645 1.00 92.44 101 LEU A O 1
ATOM 828 N N . SER A 1 102 ? -2.771 2.620 -3.776 1.00 93.81 102 SER A N 1
ATOM 829 C CA . SER A 1 102 ? -3.937 1.797 -3.433 1.00 93.81 102 SER A CA 1
ATOM 830 C C . SER A 1 102 ? -3.546 0.539 -2.654 1.00 93.81 102 SER A C 1
ATOM 832 O O . SER A 1 102 ? -4.244 0.168 -1.717 1.00 93.81 102 SER A O 1
ATOM 834 N N . TYR A 1 103 ? -2.412 -0.089 -2.985 1.00 95.00 103 TYR A N 1
ATOM 835 C CA . TYR A 1 103 ? -1.883 -1.239 -2.245 1.00 95.00 103 TYR A CA 1
ATOM 836 C C . TYR A 1 103 ? -1.529 -0.888 -0.793 1.00 95.00 103 TYR A C 1
ATOM 838 O O . TYR A 1 103 ? -1.911 -1.615 0.126 1.00 95.00 103 TYR A O 1
ATOM 846 N N . ILE A 1 104 ? -0.847 0.241 -0.576 1.00 94.69 104 ILE A N 1
ATOM 847 C CA . ILE A 1 104 ? -0.463 0.722 0.761 1.00 94.69 104 ILE A CA 1
ATOM 848 C C . ILE A 1 104 ? -1.696 1.148 1.565 1.00 94.69 104 ILE A C 1
ATOM 850 O O . ILE A 1 104 ? -1.866 0.735 2.711 1.00 94.69 104 ILE A O 1
ATOM 854 N N . LEU A 1 105 ? -2.579 1.955 0.975 1.00 94.19 105 LEU A N 1
ATOM 855 C CA . LEU A 1 105 ? -3.780 2.433 1.658 1.00 94.19 105 LEU A CA 1
ATOM 856 C C . LEU A 1 105 ? -4.795 1.306 1.884 1.00 94.19 105 LEU A C 1
ATOM 858 O O . LEU A 1 105 ? -5.487 1.306 2.894 1.00 94.19 105 LEU A O 1
ATOM 862 N N . GLY A 1 106 ? -4.829 0.288 1.024 1.00 95.00 106 GLY A N 1
ATOM 863 C CA . GLY A 1 106 ? -5.579 -0.939 1.279 1.00 95.00 106 GLY A CA 1
ATOM 864 C C . GLY A 1 106 ? -5.136 -1.632 2.570 1.00 95.00 106 GLY A C 1
ATOM 865 O O . GLY A 1 106 ? -5.980 -2.082 3.337 1.00 95.00 106 GLY A O 1
ATOM 866 N N . TYR A 1 107 ? -3.830 -1.667 2.860 1.00 95.75 107 TYR A N 1
ATOM 867 C CA . TYR A 1 107 ? -3.330 -2.176 4.142 1.00 95.75 107 TYR A CA 1
ATOM 868 C C . TYR A 1 107 ? -3.699 -1.234 5.295 1.00 95.75 107 TYR A C 1
ATOM 870 O O . TYR A 1 107 ? -4.121 -1.685 6.359 1.00 95.75 107 TYR A O 1
ATOM 878 N N . TYR A 1 108 ? -3.565 0.080 5.081 1.00 94.44 108 TYR A N 1
ATOM 879 C CA . TYR A 1 108 ? -3.871 1.106 6.080 1.00 94.44 108 TYR A CA 1
ATOM 880 C C . TYR A 1 108 ? -5.282 0.971 6.649 1.00 94.44 108 TYR A C 1
ATOM 882 O O . TYR A 1 108 ? -5.458 0.967 7.869 1.00 94.44 108 TYR A O 1
ATOM 890 N N . ILE A 1 109 ? -6.277 0.830 5.768 1.00 95.25 109 ILE A N 1
ATOM 891 C CA . ILE A 1 109 ? -7.686 0.806 6.164 1.00 95.25 109 ILE A CA 1
ATOM 892 C C . ILE A 1 109 ? -8.060 -0.438 6.974 1.00 95.25 109 ILE A C 1
ATOM 894 O O . ILE A 1 109 ? -9.179 -0.512 7.473 1.00 95.25 109 ILE A O 1
ATOM 898 N N . LEU A 1 110 ? -7.157 -1.408 7.140 1.00 94.31 110 LEU A N 1
ATOM 899 C CA . LEU A 1 110 ? -7.399 -2.555 8.001 1.00 94.31 110 LEU A CA 1
ATOM 900 C C . LEU A 1 110 ? -7.110 -2.241 9.471 1.00 94.31 110 LEU A C 1
ATOM 902 O O . LEU A 1 110 ? -6.094 -1.653 9.834 1.00 94.31 110 LEU A O 1
ATOM 906 N N . HIS A 1 111 ? -7.984 -2.726 10.345 1.00 89.00 111 HIS A N 1
ATOM 907 C CA . HIS A 1 111 ? -7.779 -2.817 11.783 1.00 89.00 111 HIS A CA 1
ATOM 908 C C . HIS A 1 111 ? -8.244 -4.199 12.253 1.00 89.00 111 HIS A C 1
ATOM 910 O O . HIS A 1 111 ? -9.360 -4.614 11.954 1.00 89.00 111 HIS A O 1
ATOM 916 N N . ASN A 1 112 ? -7.391 -4.939 12.969 1.00 87.06 112 ASN A N 1
ATOM 917 C CA . ASN A 1 112 ? -7.663 -6.327 13.376 1.00 87.06 112 ASN A CA 1
ATOM 918 C C . ASN A 1 112 ? -8.070 -7.239 12.200 1.00 87.06 112 ASN A C 1
ATOM 920 O O . ASN A 1 112 ? -9.032 -7.999 12.301 1.00 87.06 112 ASN A O 1
ATOM 924 N N . LYS A 1 113 ? -7.330 -7.149 11.084 1.00 89.56 113 LYS A N 1
ATOM 925 C CA . LYS A 1 113 ? -7.571 -7.909 9.841 1.00 89.56 113 LYS A CA 1
ATOM 926 C C . LYS A 1 113 ? -8.952 -7.669 9.205 1.00 89.56 113 LYS A C 1
ATOM 928 O O . LYS A 1 113 ? -9.437 -8.528 8.478 1.00 89.56 113 LYS A O 1
ATOM 933 N N . LYS A 1 114 ? -9.600 -6.541 9.505 1.00 93.06 114 LYS A N 1
ATOM 934 C CA . LYS A 1 114 ? -10.878 -6.145 8.904 1.00 93.06 114 LYS A CA 1
ATOM 935 C C . LYS A 1 114 ? -10.844 -4.698 8.456 1.00 93.06 114 LYS A C 1
ATOM 937 O O . LYS A 1 114 ? -10.211 -3.879 9.119 1.00 93.06 114 LYS A O 1
ATOM 942 N N . ILE A 1 115 ? -11.554 -4.368 7.385 1.00 92.44 115 ILE A N 1
ATOM 943 C CA . ILE A 1 115 ? -11.737 -2.978 6.962 1.00 92.44 115 ILE A CA 1
ATOM 944 C C . ILE A 1 115 ? -12.373 -2.170 8.101 1.00 92.44 115 ILE A C 1
ATOM 946 O O . ILE A 1 115 ? -13.412 -2.528 8.658 1.00 92.44 115 ILE A O 1
ATOM 950 N N . ASN A 1 116 ? -11.725 -1.064 8.446 1.00 95.56 116 ASN A N 1
ATOM 951 C CA . ASN A 1 116 ? -12.135 -0.129 9.474 1.00 95.56 116 ASN A CA 1
ATOM 952 C C . ASN A 1 116 ? -12.657 1.160 8.831 1.00 95.56 116 ASN A C 1
ATOM 954 O O . ASN A 1 116 ? -11.964 1.802 8.043 1.00 95.56 116 ASN A O 1
ATOM 958 N N . LYS A 1 117 ? -13.881 1.548 9.202 1.00 92.62 117 LYS A N 1
ATOM 959 C CA . LYS A 1 117 ? -14.578 2.704 8.625 1.00 92.62 117 LYS A CA 1
ATOM 960 C C . LYS A 1 117 ? -13.876 4.032 8.913 1.00 92.62 117 LYS A C 1
ATOM 962 O O . LYS A 1 117 ? -13.830 4.883 8.034 1.00 92.62 117 LYS A O 1
ATOM 967 N N . GLU A 1 118 ? -13.320 4.203 10.110 1.00 94.19 118 GLU A N 1
ATOM 968 C CA . GLU A 1 118 ? -12.627 5.439 10.493 1.00 94.19 118 GLU A CA 1
ATOM 969 C C . GLU A 1 118 ? -11.350 5.621 9.674 1.00 94.19 118 GLU A C 1
ATOM 971 O O . GLU A 1 118 ? -11.149 6.675 9.083 1.00 94.19 118 GLU A O 1
ATOM 976 N N . ARG A 1 119 ? -10.535 4.567 9.545 1.00 93.44 119 ARG A N 1
ATOM 977 C CA . ARG A 1 119 ? -9.324 4.589 8.711 1.00 93.44 119 ARG A CA 1
ATOM 978 C C . ARG A 1 119 ? -9.634 4.733 7.228 1.00 93.44 119 ARG A C 1
ATOM 980 O O . ARG A 1 119 ? -8.886 5.379 6.505 1.00 93.44 119 ARG A O 1
ATOM 987 N N . PHE A 1 120 ? -10.730 4.136 6.767 1.00 94.31 120 PHE A N 1
ATOM 988 C CA . PHE A 1 120 ? -11.204 4.329 5.402 1.00 94.31 120 PHE A CA 1
ATOM 989 C C . PHE A 1 120 ? -11.581 5.788 5.142 1.00 94.31 120 PHE A C 1
ATOM 991 O O . PHE A 1 120 ? -11.114 6.364 4.164 1.00 94.31 120 PHE A O 1
ATOM 998 N N . LYS A 1 121 ? -12.368 6.398 6.035 1.00 93.94 121 LYS A N 1
ATOM 999 C CA . LYS A 1 121 ? -12.740 7.812 5.935 1.00 93.94 121 LYS A CA 1
ATOM 1000 C C . LYS A 1 121 ? -11.507 8.714 5.976 1.00 93.94 121 LYS A C 1
ATOM 1002 O O . LYS A 1 121 ? -11.355 9.567 5.116 1.00 93.94 121 LYS A O 1
ATOM 1007 N N . ASP A 1 122 ? -10.592 8.462 6.905 1.00 91.94 122 ASP A N 1
ATOM 1008 C CA . ASP A 1 122 ? -9.332 9.198 7.018 1.00 91.94 122 ASP A CA 1
ATOM 1009 C C . ASP A 1 122 ? -8.475 9.121 5.740 1.00 91.94 122 ASP A C 1
ATOM 1011 O O . ASP A 1 122 ? -7.941 10.129 5.275 1.00 91.94 122 ASP A O 1
ATOM 1015 N N . ALA A 1 123 ? -8.410 7.948 5.101 1.00 91.38 123 ALA A N 1
ATOM 1016 C CA . ALA A 1 123 ? -7.708 7.799 3.832 1.00 91.38 123 ALA A CA 1
ATOM 1017 C C . ALA A 1 123 ? -8.310 8.675 2.719 1.00 91.38 123 ALA A C 1
ATOM 1019 O O . ALA A 1 123 ? -7.560 9.266 1.943 1.00 91.38 123 ALA A O 1
ATOM 1020 N N . ILE A 1 124 ? -9.642 8.763 2.640 1.00 91.31 124 ILE A N 1
ATOM 1021 C CA . ILE A 1 124 ? -10.356 9.529 1.608 1.00 91.31 124 ILE A CA 1
ATOM 1022 C C . ILE A 1 124 ? -10.337 11.031 1.884 1.00 91.31 124 ILE A C 1
ATOM 1024 O O . ILE A 1 124 ? -10.088 11.808 0.966 1.00 91.31 124 ILE A O 1
ATOM 1028 N N . ASP A 1 125 ? -10.596 11.432 3.124 1.00 91.19 125 ASP A N 1
ATOM 1029 C CA . ASP A 1 125 ? -10.855 12.830 3.467 1.00 91.19 125 ASP A CA 1
ATOM 1030 C C . ASP A 1 125 ? -9.570 13.594 3.811 1.00 91.19 125 ASP A C 1
ATOM 1032 O O . ASP A 1 125 ? -9.514 14.807 3.611 1.00 91.19 125 ASP A O 1
ATOM 1036 N N . ASN A 1 126 ? -8.528 12.899 4.287 1.00 88.81 126 ASN A N 1
ATOM 1037 C CA . ASN A 1 126 ? -7.287 13.526 4.750 1.00 88.81 126 ASN A CA 1
ATOM 1038 C C . ASN A 1 126 ? -6.079 13.123 3.892 1.00 88.81 126 ASN A C 1
ATOM 1040 O O . ASN A 1 126 ? -5.420 13.981 3.309 1.00 88.81 126 ASN A O 1
ATOM 1044 N N . ILE A 1 127 ? -5.802 11.821 3.747 1.00 88.50 127 ILE A N 1
ATOM 1045 C CA . ILE A 1 127 ? -4.546 11.361 3.126 1.00 88.50 127 ILE A CA 1
ATOM 1046 C C . ILE A 1 127 ? -4.521 11.601 1.607 1.00 88.50 127 ILE A C 1
ATOM 1048 O O . ILE A 1 127 ? -3.553 12.152 1.079 1.00 88.50 127 ILE A O 1
ATOM 1052 N N . LEU A 1 128 ? -5.552 11.165 0.876 1.00 88.12 128 LEU A N 1
ATOM 1053 C CA . LEU A 1 128 ? -5.585 11.299 -0.587 1.00 88.12 128 LEU A CA 1
ATOM 1054 C C . LEU A 1 128 ? -5.565 12.765 -1.065 1.00 88.12 128 LEU A C 1
ATOM 1056 O O . LEU A 1 128 ? -4.797 13.061 -1.990 1.00 88.12 128 LEU A O 1
ATOM 1060 N N . PRO A 1 129 ? -6.327 13.698 -0.456 1.00 87.06 129 PRO A N 1
ATOM 1061 C CA . PRO A 1 129 ? -6.296 15.106 -0.842 1.00 87.06 129 PRO A CA 1
ATOM 1062 C C . PRO A 1 129 ? -4.928 15.760 -0.634 1.00 87.06 129 PRO A C 1
ATOM 1064 O O . PRO A 1 129 ? -4.489 16.523 -1.494 1.00 87.06 129 PRO A O 1
ATOM 1067 N N . GLU A 1 130 ? -4.220 15.434 0.452 1.00 83.25 130 GLU A N 1
ATOM 1068 C CA . GLU A 1 130 ? -2.880 15.973 0.733 1.00 83.25 130 GLU A CA 1
ATOM 1069 C C . GLU A 1 130 ? -1.829 15.535 -0.291 1.00 83.25 130 GLU A C 1
ATOM 1071 O O . GLU A 1 130 ? -0.89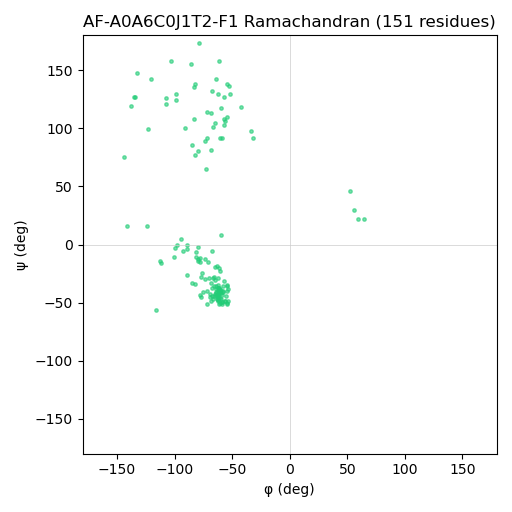2 16.277 -0.590 1.00 83.25 130 GLU A O 1
ATOM 1076 N N . LEU A 1 131 ? -1.993 14.343 -0.865 1.00 79.94 131 LEU A N 1
ATOM 1077 C CA . LEU A 1 131 ? -1.124 13.845 -1.928 1.00 79.94 131 LEU A CA 1
ATOM 1078 C C . LEU A 1 131 ? -1.443 14.457 -3.301 1.00 79.94 131 LEU A C 1
ATOM 1080 O O . LEU A 1 131 ? -0.631 14.341 -4.218 1.00 79.94 131 LEU A O 1
ATOM 1084 N N . GLY A 1 132 ? -2.609 15.094 -3.462 1.00 74.75 132 GLY A N 1
ATOM 1085 C CA . GLY A 1 132 ? -3.106 15.552 -4.763 1.00 74.75 132 GLY A CA 1
ATOM 1086 C C . GLY A 1 132 ? -3.405 14.399 -5.732 1.00 74.75 132 GLY A C 1
ATOM 1087 O O . GLY A 1 132 ? -3.403 14.589 -6.950 1.00 74.75 132 GLY A O 1
ATOM 1088 N N . GLU A 1 133 ? -3.626 13.192 -5.207 1.00 68.31 133 GLU A N 1
ATOM 1089 C CA . GLU A 1 133 ? -3.723 11.962 -5.993 1.00 68.31 133 GLU A CA 1
ATOM 1090 C C . GLU A 1 133 ? -5.171 11.676 -6.402 1.00 68.31 133 GLU A C 1
ATOM 1092 O O . GLU A 1 133 ? -5.971 11.132 -5.649 1.00 68.31 133 GLU A O 1
ATOM 1097 N N . ILE A 1 134 ? -5.492 12.014 -7.650 1.00 63.31 134 ILE A N 1
ATOM 1098 C CA . ILE A 1 134 ? -6.813 11.814 -8.277 1.00 63.31 134 ILE A CA 1
ATOM 1099 C C . ILE A 1 134 ? -7.042 10.393 -8.817 1.00 63.31 134 ILE A C 1
ATOM 1101 O O . ILE A 1 134 ? -8.136 10.081 -9.279 1.00 63.31 134 ILE A O 1
ATOM 1105 N N . ASN A 1 135 ? -6.023 9.529 -8.793 1.00 79.19 135 ASN A N 1
ATOM 1106 C CA . ASN A 1 135 ? -6.078 8.215 -9.446 1.00 79.19 135 ASN A CA 1
ATOM 1107 C C . ASN A 1 135 ? -6.420 7.057 -8.498 1.00 79.19 135 ASN A C 1
ATOM 1109 O O . ASN A 1 135 ? -6.460 5.913 -8.944 1.00 79.19 135 ASN A O 1
ATOM 1113 N N . VAL A 1 136 ? -6.618 7.323 -7.206 1.00 87.25 136 VAL A N 1
ATOM 1114 C CA . VAL A 1 136 ? -7.053 6.311 -6.237 1.00 87.25 136 VAL A CA 1
ATOM 1115 C C . VAL A 1 136 ? -8.496 6.591 -5.865 1.00 87.25 136 VAL A C 1
ATOM 1117 O O . VAL A 1 136 ? -8.815 7.662 -5.357 1.00 87.25 136 VAL A O 1
ATOM 1120 N N . THR A 1 137 ? -9.369 5.621 -6.118 1.00 89.75 137 THR A N 1
ATOM 1121 C CA . THR A 1 137 ? -10.797 5.743 -5.822 1.00 89.75 137 THR A CA 1
ATOM 1122 C C . THR A 1 137 ? -11.175 4.969 -4.552 1.00 89.75 137 THR A C 1
ATOM 1124 O O . THR A 1 137 ? -10.476 4.025 -4.170 1.00 89.75 137 THR A O 1
ATOM 1127 N N . PRO A 1 138 ? -12.295 5.303 -3.883 1.00 91.31 138 PRO A N 1
ATOM 1128 C CA . PRO A 1 138 ? -12.769 4.527 -2.735 1.00 91.31 138 PRO A CA 1
ATOM 1129 C C . PRO A 1 138 ? -12.957 3.019 -3.025 1.00 91.31 138 PRO A C 1
ATOM 1131 O O . PRO A 1 138 ? -12.535 2.201 -2.201 1.00 91.31 138 PRO A O 1
ATOM 1134 N N . PRO A 1 139 ? -13.485 2.604 -4.199 1.00 93.31 139 PRO A N 1
ATOM 1135 C CA . PRO A 1 139 ? -13.501 1.196 -4.600 1.00 93.31 139 PRO A CA 1
ATOM 1136 C C . PRO A 1 139 ? -12.116 0.540 -4.665 1.00 93.31 139 PRO A C 1
ATOM 1138 O O . PRO A 1 139 ? -11.987 -0.630 -4.297 1.00 93.31 139 PRO A O 1
ATOM 1141 N N . ASP A 1 140 ? -11.071 1.268 -5.079 1.00 91.50 140 ASP A N 1
ATOM 1142 C CA . ASP A 1 140 ? -9.704 0.738 -5.070 1.00 91.50 140 ASP A CA 1
ATOM 1143 C C . ASP A 1 140 ? -9.263 0.401 -3.653 1.00 91.50 140 ASP A C 1
ATOM 1145 O O . ASP A 1 140 ? -8.771 -0.701 -3.414 1.00 91.50 140 ASP A O 1
ATOM 1149 N N . LEU A 1 141 ? -9.493 1.303 -2.697 1.00 92.88 141 LEU A N 1
ATOM 1150 C CA . LEU A 1 141 ? -9.135 1.061 -1.300 1.00 92.88 141 LEU A CA 1
ATOM 1151 C C . LEU A 1 141 ? -9.823 -0.188 -0.749 1.00 92.88 141 LEU A C 1
ATOM 1153 O O . LEU A 1 141 ? -9.161 -1.016 -0.130 1.00 92.88 141 LEU A O 1
ATOM 1157 N N . ILE A 1 142 ? -11.114 -0.380 -1.033 1.00 93.38 142 ILE A N 1
ATOM 1158 C CA . ILE A 1 142 ? -11.853 -1.580 -0.611 1.00 93.38 142 ILE A CA 1
ATOM 1159 C C . ILE A 1 142 ? -11.284 -2.838 -1.278 1.00 93.38 142 ILE A C 1
ATOM 1161 O O . ILE A 1 142 ? -11.087 -3.853 -0.609 1.00 93.38 142 ILE A O 1
ATOM 1165 N N . ARG A 1 143 ? -10.993 -2.786 -2.584 1.00 93.38 143 ARG A N 1
ATOM 1166 C CA . ARG A 1 143 ? -10.416 -3.908 -3.341 1.00 93.38 143 ARG A CA 1
ATOM 1167 C C . ARG A 1 143 ? -9.077 -4.350 -2.751 1.00 93.38 143 ARG A C 1
ATOM 1169 O O . ARG A 1 143 ? -8.891 -5.539 -2.498 1.00 93.38 143 ARG A O 1
ATOM 1176 N N . TYR A 1 144 ? -8.164 -3.412 -2.501 1.00 94.50 144 TYR A N 1
ATOM 1177 C CA . TYR A 1 144 ? -6.870 -3.724 -1.888 1.00 94.50 144 TYR A CA 1
ATOM 1178 C C . TYR A 1 144 ? -6.994 -4.045 -0.393 1.00 94.50 144 TYR A C 1
ATOM 1180 O O . TYR A 1 144 ? -6.237 -4.869 0.106 1.00 94.50 144 TYR A O 1
ATOM 1188 N N . GLY A 1 145 ? -7.975 -3.485 0.315 1.00 94.81 145 GLY A N 1
ATOM 1189 C CA . GLY A 1 145 ? -8.309 -3.883 1.683 1.00 94.81 145 GLY A CA 1
ATOM 1190 C C . GLY A 1 145 ? -8.680 -5.359 1.765 1.00 94.81 145 GLY A C 1
ATOM 1191 O O . GLY A 1 145 ? -8.055 -6.103 2.510 1.00 94.81 145 GLY A O 1
ATOM 1192 N N . ARG A 1 146 ? -9.609 -5.821 0.922 1.00 92.94 146 ARG A N 1
ATOM 1193 C CA . ARG A 1 146 ? -9.999 -7.241 0.835 1.00 92.94 146 ARG A CA 1
ATOM 1194 C C . ARG A 1 146 ? -8.846 -8.150 0.416 1.00 92.94 146 ARG A C 1
ATOM 1196 O O . ARG A 1 146 ? -8.728 -9.263 0.921 1.00 92.94 146 ARG A O 1
ATOM 1203 N N . LEU A 1 147 ? -7.986 -7.686 -0.495 1.00 93.56 147 LEU A N 1
ATOM 1204 C CA . LEU A 1 147 ? -6.750 -8.397 -0.828 1.00 93.56 147 LEU A CA 1
ATOM 1205 C C . LEU A 1 147 ? -5.926 -8.650 0.440 1.00 93.56 147 LEU A C 1
ATOM 1207 O O . LEU A 1 147 ? -5.539 -9.784 0.704 1.00 93.56 147 LEU A O 1
ATOM 1211 N N . TRP A 1 148 ? -5.702 -7.614 1.244 1.00 94.31 148 TRP A N 1
ATOM 1212 C CA . TRP A 1 148 ? -4.958 -7.730 2.491 1.00 94.31 148 TRP A CA 1
ATOM 1213 C C . TRP A 1 148 ? -5.669 -8.562 3.558 1.00 94.31 148 TRP A C 1
ATOM 1215 O O . TRP A 1 148 ? -5.004 -9.333 4.243 1.00 94.31 148 TRP A O 1
ATOM 1225 N N . GLU A 1 149 ? -6.996 -8.470 3.675 1.00 92.19 149 GLU A N 1
ATOM 1226 C CA . GLU A 1 149 ? -7.779 -9.345 4.558 1.00 92.19 149 GLU A CA 1
ATOM 1227 C C . GLU A 1 149 ? -7.511 -10.819 4.236 1.00 92.19 149 GLU A C 1
ATOM 1229 O O . GLU A 1 149 ? -7.249 -11.591 5.153 1.00 92.19 149 GLU A O 1
ATOM 1234 N N . ASN A 1 150 ? -7.484 -11.185 2.948 1.00 89.81 150 ASN A N 1
ATOM 1235 C CA . ASN A 1 150 ? -7.199 -12.549 2.489 1.00 89.81 150 ASN A CA 1
ATOM 1236 C C . ASN A 1 150 ? -5.748 -12.985 2.742 1.00 89.81 150 ASN A C 1
ATOM 1238 O O . ASN A 1 150 ? -5.492 -14.160 2.989 1.00 89.81 150 ASN A O 1
ATOM 1242 N N . LEU A 1 151 ? -4.794 -12.054 2.667 1.00 88.56 151 LEU A N 1
ATOM 1243 C CA . LEU A 1 151 ? -3.375 -12.329 2.901 1.00 88.56 151 LEU A CA 1
ATOM 1244 C C . LEU A 1 151 ? -3.016 -12.461 4.386 1.00 88.56 151 LEU A C 1
ATOM 1246 O O . LEU A 1 151 ? -2.038 -13.125 4.723 1.00 88.56 151 LEU A O 1
ATOM 1250 N N . LEU A 1 152 ? -3.773 -11.799 5.262 1.00 85.06 152 LEU A N 1
ATOM 1251 C CA . LEU A 1 152 ? -3.529 -11.778 6.702 1.00 85.06 152 LEU A CA 1
ATOM 1252 C C . LEU A 1 152 ? -4.219 -12.922 7.453 1.00 85.06 152 LEU A C 1
ATOM 1254 O O . LEU A 1 152 ? -4.035 -12.985 8.670 1.00 85.06 152 LEU A O 1
ATOM 1258 N N . VAL A 1 153 ? -5.019 -13.768 6.785 1.00 61.41 153 VAL A N 1
ATOM 1259 C CA . VAL A 1 153 ? -5.790 -14.876 7.394 1.00 61.41 153 VAL A CA 1
ATOM 1260 C C . VAL A 1 153 ? -4.901 -15.764 8.256 1.00 61.41 153 VAL A C 1
ATOM 1262 O O . VAL A 1 153 ? -3.975 -16.404 7.718 1.00 61.41 153 VAL A O 1
#

Sequence (153 aa):
MDDSDIDFDDYDFSSDVSKMSEQEYMAEVNVFERAGGAIDTKLTRGEKIAMDPLEKFRYNLKNTVYGLNKIQEHRLFDEQIITYMAEMAINLENIERKNVLSYILGYYILHNKKINKERFKDAIDNILPELGEINVTPPDLIRYGRLWENLLV

Mean predicted aligned error: 12.3 Å